Protein AF-A0A7C7N823-F1 (afdb_monomer_lite)

Structure (mmCIF, N/CA/C/O backbone):
data_AF-A0A7C7N823-F1
#
_entry.id   AF-A0A7C7N823-F1
#
loop_
_atom_site.group_PDB
_atom_site.id
_atom_site.type_symbol
_atom_site.label_atom_id
_atom_site.label_alt_id
_atom_site.label_comp_id
_atom_site.label_asym_id
_atom_site.label_entity_id
_atom_site.label_seq_id
_atom_site.pdbx_PDB_ins_code
_atom_site.Cartn_x
_atom_site.Cartn_y
_atom_site.Cartn_z
_atom_site.occupancy
_atom_site.B_iso_or_equiv
_atom_site.auth_seq_id
_atom_site.auth_comp_id
_atom_site.auth_asym_id
_atom_site.auth_atom_id
_atom_site.pdbx_PDB_model_num
ATOM 1 N N . MET A 1 1 ? -12.280 -2.617 12.258 1.00 59.22 1 MET A N 1
ATOM 2 C CA . MET A 1 1 ? -13.711 -2.811 12.592 1.00 59.22 1 MET A CA 1
ATOM 3 C C . MET A 1 1 ? -13.934 -3.306 14.023 1.00 59.22 1 MET A C 1
ATOM 5 O O . MET A 1 1 ? -14.775 -2.728 14.691 1.00 59.22 1 MET A O 1
ATOM 9 N N . GLY A 1 2 ? -13.180 -4.288 14.546 1.00 63.97 2 GLY A N 1
ATOM 10 C CA . GLY A 1 2 ? -13.398 -4.836 15.905 1.00 63.97 2 GLY A CA 1
ATOM 11 C C . GLY A 1 2 ? -13.459 -3.807 17.049 1.00 63.97 2 GLY A C 1
ATOM 12 O O . GLY A 1 2 ? -14.340 -3.872 17.895 1.00 63.97 2 GLY A O 1
ATOM 13 N N . GLN A 1 3 ? -12.602 -2.785 17.040 1.00 69.81 3 GLN A N 1
ATOM 14 C CA . GLN A 1 3 ? -12.640 -1.716 18.052 1.00 69.81 3 GLN A CA 1
ATOM 15 C C . GLN A 1 3 ? -13.845 -0.770 17.927 1.00 69.81 3 GLN A C 1
ATOM 17 O O . GLN A 1 3 ? -14.273 -0.197 18.927 1.00 69.81 3 GLN A O 1
ATOM 22 N N . ILE A 1 4 ? -14.409 -0.626 16.721 1.00 67.50 4 ILE A N 1
ATOM 23 C CA . ILE A 1 4 ? -15.638 0.149 16.487 1.00 67.50 4 ILE A CA 1
ATOM 24 C C . ILE A 1 4 ? -16.821 -0.580 17.128 1.00 67.50 4 ILE A C 1
ATOM 26 O O . ILE A 1 4 ? -17.592 0.045 17.850 1.00 67.50 4 ILE A O 1
ATOM 30 N N . TYR A 1 5 ? -16.894 -1.907 16.963 1.00 65.50 5 TYR A N 1
ATOM 31 C CA . TYR A 1 5 ? -17.899 -2.744 17.633 1.00 65.50 5 TYR A CA 1
ATOM 32 C C . TYR A 1 5 ? -17.819 -2.650 19.159 1.00 65.50 5 TYR A C 1
ATOM 34 O O . TYR A 1 5 ? -18.847 -2.603 19.832 1.00 65.50 5 TYR A O 1
ATOM 42 N N . ASN A 1 6 ? -16.602 -2.544 19.696 1.00 68.56 6 ASN A N 1
ATOM 43 C CA . ASN A 1 6 ? -16.353 -2.378 21.128 1.00 68.56 6 ASN A CA 1
ATOM 44 C C . ASN A 1 6 ? -16.628 -0.947 21.645 1.00 68.56 6 ASN A C 1
ATOM 46 O O . ASN A 1 6 ? -16.342 -0.657 22.805 1.00 68.56 6 ASN A O 1
ATOM 50 N N . GLY A 1 7 ? -17.133 -0.032 20.807 1.00 67.50 7 GLY A N 1
ATOM 51 C CA . GLY A 1 7 ? -17.465 1.347 21.186 1.00 67.50 7 GLY A CA 1
ATOM 52 C C . GLY A 1 7 ? -16.267 2.300 21.307 1.00 67.50 7 GLY A C 1
ATOM 53 O O . GLY A 1 7 ? -16.425 3.432 21.760 1.00 67.50 7 GLY A O 1
ATOM 54 N N . GLN A 1 8 ? -15.064 1.888 20.890 1.00 73.25 8 GLN A N 1
ATOM 55 C CA . GLN A 1 8 ? -13.818 2.645 21.068 1.00 73.25 8 GLN A CA 1
ATOM 56 C C . GLN A 1 8 ? -13.390 3.366 19.778 1.00 73.25 8 GLN A C 1
ATOM 58 O O . GLN A 1 8 ? -12.303 3.142 19.248 1.00 73.25 8 GLN A O 1
ATOM 63 N N . LEU A 1 9 ? -14.234 4.278 19.276 1.00 67.62 9 LEU A N 1
ATOM 64 C CA . LEU A 1 9 ? -13.999 5.002 18.014 1.00 67.62 9 LEU A CA 1
ATOM 65 C C . LEU A 1 9 ? -12.690 5.801 17.979 1.00 67.62 9 LEU A C 1
ATOM 67 O O . LEU A 1 9 ? -11.987 5.763 16.974 1.00 67.62 9 LEU A O 1
ATOM 71 N N . LYS A 1 10 ? -12.334 6.497 19.068 1.00 73.56 10 LYS A N 1
ATOM 72 C CA . LYS A 1 10 ? -11.086 7.282 19.130 1.00 73.56 10 LYS A CA 1
ATOM 73 C C . LYS A 1 10 ? -9.855 6.395 18.938 1.00 73.56 10 LYS A C 1
ATOM 75 O O . LYS A 1 10 ? -8.947 6.757 18.198 1.00 73.56 10 LYS A O 1
ATOM 80 N N . LYS A 1 11 ? -9.852 5.210 19.556 1.00 77.31 11 LYS A N 1
ATOM 81 C CA . LYS A 1 11 ? -8.773 4.232 19.381 1.00 77.31 11 LYS A CA 1
ATOM 82 C C . LYS A 1 11 ? -8.788 3.600 17.997 1.00 77.31 11 LYS A C 1
ATOM 84 O O . LYS A 1 11 ? -7.728 3.466 17.403 1.00 77.31 11 LYS A O 1
ATOM 89 N N . ALA A 1 12 ? -9.969 3.279 17.467 1.00 76.19 12 ALA A N 1
ATOM 90 C CA . ALA A 1 12 ? -10.103 2.756 16.112 1.00 76.19 12 ALA A CA 1
ATOM 91 C C . ALA A 1 12 ? -9.549 3.735 15.068 1.00 76.19 12 ALA A C 1
ATOM 93 O O . ALA A 1 12 ? -8.809 3.321 14.181 1.00 76.19 12 ALA A O 1
ATOM 94 N N . ALA A 1 13 ? -9.854 5.029 15.202 1.00 80.00 13 ALA A N 1
ATOM 95 C CA . ALA A 1 13 ? -9.317 6.074 14.336 1.00 80.00 13 ALA A CA 1
ATOM 96 C C . ALA A 1 13 ? -7.796 6.224 14.494 1.00 80.00 13 ALA A C 1
ATOM 98 O O . ALA A 1 13 ? -7.086 6.300 13.495 1.00 80.00 13 ALA A O 1
ATOM 99 N N . LEU A 1 14 ? -7.288 6.208 15.732 1.00 84.38 14 LEU A N 1
ATOM 100 C CA . LEU A 1 14 ? -5.855 6.321 16.008 1.00 84.38 14 LEU A CA 1
ATOM 101 C C . LEU A 1 14 ? -5.063 5.129 15.454 1.00 84.38 14 LEU A C 1
ATOM 103 O O . LEU A 1 14 ? -4.037 5.323 14.810 1.00 84.38 14 LEU A O 1
ATOM 107 N N . LEU A 1 15 ? -5.552 3.902 15.643 1.00 83.94 15 LEU A N 1
ATOM 108 C CA . LEU A 1 15 ? -4.892 2.692 15.149 1.00 83.94 15 LEU A CA 1
ATOM 109 C C . LEU A 1 15 ? -5.033 2.525 13.637 1.00 83.94 15 LEU A C 1
ATOM 111 O O . LEU A 1 15 ? -4.100 2.051 12.993 1.00 83.94 15 LEU A O 1
ATOM 115 N N . TYR A 1 16 ? -6.146 2.975 13.055 1.00 83.25 16 TYR A N 1
ATOM 116 C CA . TYR A 1 16 ? -6.260 3.082 11.605 1.00 83.25 16 TYR A CA 1
ATOM 117 C C . TYR A 1 16 ? -5.247 4.088 11.047 1.00 83.25 16 TYR A C 1
ATOM 119 O O . TYR A 1 16 ? -4.484 3.740 10.150 1.00 83.25 16 TYR A O 1
ATOM 127 N N . GLY A 1 17 ? -5.154 5.289 11.628 1.00 84.38 17 GLY A N 1
ATOM 128 C CA . GLY A 1 17 ? -4.145 6.282 11.252 1.00 84.38 17 GLY A CA 1
ATOM 129 C C . GLY A 1 17 ? -2.717 5.743 11.371 1.00 84.38 17 GLY A C 1
ATOM 130 O O . GLY A 1 17 ? -1.922 5.894 10.448 1.00 84.38 17 GLY A O 1
ATOM 131 N N . LEU A 1 18 ? -2.416 5.022 12.454 1.00 87.38 18 LEU A N 1
ATOM 132 C CA . LEU A 1 18 ? -1.121 4.369 12.646 1.00 87.38 18 LEU A CA 1
ATOM 133 C C . LEU A 1 18 ? -0.840 3.312 11.566 1.00 87.38 18 LEU A C 1
ATOM 135 O O . LEU A 1 18 ? 0.273 3.242 11.052 1.00 87.38 18 LEU A O 1
ATOM 139 N N . SER A 1 19 ? -1.849 2.528 11.173 1.00 85.62 19 SER A N 1
ATOM 140 C CA . SER A 1 19 ? -1.720 1.526 10.105 1.00 85.62 19 SER A CA 1
ATOM 141 C C . SER A 1 19 ? -1.494 2.130 8.713 1.00 85.62 19 SER A C 1
ATOM 143 O O . SER A 1 19 ? -0.975 1.444 7.833 1.00 85.62 19 SER A O 1
ATOM 145 N N . LEU A 1 20 ? -1.829 3.412 8.513 1.00 85.00 20 LEU A N 1
ATOM 146 C CA . LEU A 1 20 ? -1.565 4.131 7.264 1.00 85.00 20 LEU A CA 1
ATOM 147 C C . LEU A 1 20 ? -0.118 4.625 7.156 1.00 85.00 20 LEU A C 1
ATOM 149 O O . LEU A 1 20 ? 0.353 4.823 6.038 1.00 85.00 20 LEU A O 1
ATOM 153 N N . LEU A 1 21 ? 0.610 4.795 8.268 1.00 87.94 21 LEU A N 1
ATOM 154 C CA . LEU A 1 21 ? 1.980 5.327 8.233 1.00 87.94 21 LEU A CA 1
ATOM 155 C C . LEU A 1 21 ? 2.937 4.492 7.366 1.00 87.94 21 LEU A C 1
ATOM 157 O O . LEU A 1 21 ? 3.613 5.090 6.529 1.00 87.94 21 LEU A O 1
ATOM 161 N N . PRO A 1 22 ? 2.980 3.146 7.463 1.00 86.12 22 PRO A N 1
ATOM 162 C CA . PRO A 1 22 ? 3.828 2.344 6.581 1.00 86.12 22 PRO A CA 1
ATOM 163 C C . PRO A 1 22 ? 3.421 2.456 5.106 1.00 86.12 22 PRO A C 1
ATOM 165 O O . PRO A 1 22 ? 4.275 2.443 4.226 1.00 86.12 22 PRO A O 1
ATOM 168 N N . VAL A 1 23 ? 2.124 2.613 4.818 1.00 83.44 23 VAL A N 1
ATOM 169 C CA . VAL A 1 23 ? 1.620 2.771 3.444 1.00 83.44 23 VAL A CA 1
ATOM 170 C C . VAL A 1 23 ? 2.064 4.111 2.857 1.00 83.44 23 VAL A C 1
ATOM 172 O O . VAL A 1 23 ? 2.560 4.156 1.733 1.00 83.44 23 VAL A O 1
ATOM 175 N N . ILE A 1 24 ? 1.934 5.196 3.625 1.00 86.06 24 ILE A N 1
ATOM 176 C CA . ILE A 1 24 ? 2.385 6.535 3.224 1.00 86.06 24 ILE A CA 1
ATOM 177 C C . ILE A 1 24 ? 3.906 6.550 3.051 1.00 86.06 24 ILE A C 1
ATOM 179 O O . ILE A 1 24 ? 4.395 7.050 2.043 1.00 86.06 24 ILE A O 1
ATOM 183 N N . ALA A 1 25 ? 4.654 5.957 3.984 1.00 86.25 25 ALA A N 1
ATOM 184 C CA . ALA A 1 25 ? 6.105 5.842 3.881 1.00 86.25 25 ALA A CA 1
ATOM 185 C C . ALA A 1 25 ? 6.523 5.062 2.624 1.00 86.25 25 ALA A C 1
ATOM 187 O O . ALA A 1 25 ? 7.397 5.514 1.890 1.00 86.25 25 ALA A O 1
ATOM 188 N N . GLY A 1 26 ? 5.859 3.940 2.326 1.00 83.69 26 GLY A N 1
ATOM 189 C CA . GLY A 1 26 ? 6.106 3.163 1.111 1.00 83.69 26 GLY A CA 1
ATOM 190 C C . GLY A 1 26 ? 5.810 3.940 -0.174 1.00 83.69 26 GLY A C 1
ATOM 191 O O . GLY A 1 26 ? 6.609 3.903 -1.107 1.00 83.69 26 GLY A O 1
ATOM 192 N N . LEU A 1 27 ? 4.706 4.695 -0.209 1.00 81.38 27 LEU A N 1
ATOM 193 C CA . LEU A 1 27 ? 4.377 5.588 -1.325 1.00 81.38 27 LEU A CA 1
ATOM 194 C C . LEU A 1 27 ? 5.434 6.682 -1.508 1.00 81.38 27 LEU A C 1
ATOM 196 O O . LEU A 1 27 ? 5.881 6.903 -2.628 1.00 81.38 27 LEU A O 1
ATOM 200 N N . LEU A 1 28 ? 5.857 7.341 -0.428 1.00 83.50 28 LEU A N 1
ATOM 201 C CA . LEU A 1 28 ? 6.877 8.389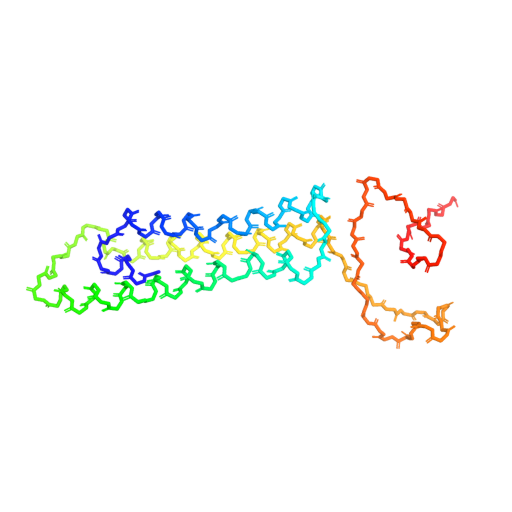 -0.483 1.00 83.50 28 LEU A CA 1
ATOM 202 C C . LEU A 1 28 ? 8.222 7.841 -0.954 1.00 83.50 28 LEU A C 1
ATOM 204 O O . LEU A 1 28 ? 8.837 8.440 -1.827 1.00 83.50 28 LEU A O 1
ATOM 208 N N . ILE A 1 29 ? 8.656 6.688 -0.439 1.00 83.12 29 ILE A N 1
ATOM 209 C CA . ILE A 1 29 ? 9.886 6.026 -0.893 1.00 83.12 29 ILE A CA 1
ATOM 210 C C . ILE A 1 29 ? 9.788 5.681 -2.383 1.00 83.12 29 ILE A C 1
ATOM 212 O O . ILE A 1 29 ? 10.727 5.949 -3.125 1.00 83.12 29 ILE A O 1
ATOM 216 N N . GLY A 1 30 ? 8.653 5.128 -2.827 1.00 76.88 30 GLY A N 1
ATOM 217 C CA . GLY A 1 30 ? 8.447 4.739 -4.222 1.00 76.88 30 GLY A CA 1
ATOM 218 C C . GLY A 1 30 ? 8.365 5.918 -5.195 1.00 76.88 30 GLY A C 1
ATOM 219 O O . GLY A 1 30 ? 8.873 5.814 -6.304 1.00 76.88 30 GLY A O 1
ATOM 220 N N . ILE A 1 31 ? 7.746 7.032 -4.792 1.00 76.19 31 ILE A N 1
ATOM 221 C CA . ILE A 1 31 ? 7.573 8.223 -5.642 1.00 76.19 31 ILE A CA 1
ATOM 222 C C . ILE A 1 31 ? 8.830 9.095 -5.644 1.00 76.19 31 ILE A C 1
ATOM 224 O O . ILE A 1 31 ? 9.253 9.556 -6.696 1.00 76.19 31 ILE A O 1
ATOM 228 N N . LEU A 1 32 ? 9.415 9.348 -4.472 1.00 77.44 32 LEU A N 1
ATOM 229 C CA . LEU A 1 32 ? 10.551 10.262 -4.321 1.00 77.44 32 LEU A CA 1
ATOM 230 C C . LEU A 1 32 ? 11.906 9.564 -4.493 1.00 77.44 32 LEU A C 1
ATOM 232 O O . LEU A 1 32 ? 12.935 10.230 -4.470 1.00 77.44 32 LEU A O 1
ATOM 236 N N . GLY A 1 33 ? 11.930 8.233 -4.603 1.00 74.50 33 GLY A N 1
ATOM 237 C CA . GLY A 1 33 ? 13.172 7.467 -4.729 1.00 74.50 33 GLY A CA 1
ATOM 238 C C 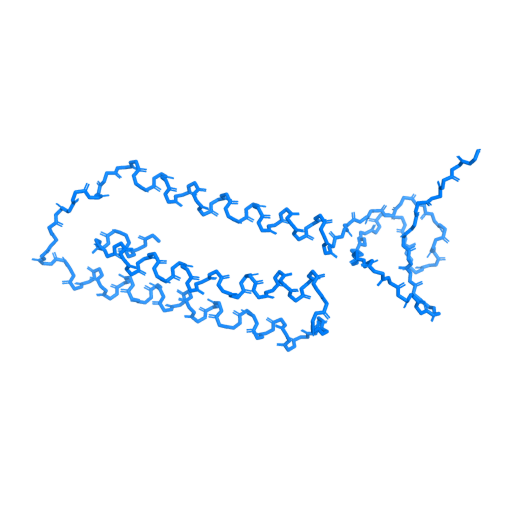. GLY A 1 33 ? 14.106 7.603 -3.521 1.00 74.50 33 GLY A C 1
ATOM 239 O O . GLY A 1 33 ? 15.311 7.423 -3.662 1.00 74.50 33 GLY A O 1
ATOM 240 N N . LEU A 1 34 ? 13.572 7.934 -2.336 1.00 72.88 34 LEU A N 1
ATOM 241 C CA . LEU A 1 34 ? 14.366 8.263 -1.139 1.00 72.88 34 LEU A CA 1
ATOM 242 C C . LEU A 1 34 ? 15.266 7.114 -0.666 1.00 72.88 34 LEU A C 1
ATOM 244 O O . LEU A 1 34 ? 16.292 7.355 -0.036 1.00 72.88 34 LEU A O 1
ATOM 248 N N . LEU A 1 35 ? 14.862 5.867 -0.923 1.00 75.12 35 LEU A N 1
ATOM 249 C CA . LEU A 1 35 ? 15.599 4.669 -0.537 1.00 75.12 35 LEU A CA 1
ATOM 250 C C . LEU A 1 35 ? 15.568 3.636 -1.670 1.00 75.12 35 LEU A C 1
ATOM 252 O O . LEU A 1 35 ? 14.543 3.504 -2.345 1.00 75.12 35 LEU A O 1
ATOM 256 N N . PRO A 1 36 ? 16.649 2.858 -1.858 1.00 75.50 36 PRO A N 1
ATOM 257 C CA . PRO A 1 36 ? 16.656 1.770 -2.823 1.00 75.50 36 PRO A CA 1
ATOM 258 C C . PRO A 1 36 ? 15.638 0.699 -2.420 1.00 75.50 36 PRO A C 1
ATOM 260 O O . PRO A 1 36 ? 15.652 0.213 -1.287 1.00 75.50 36 PRO A O 1
ATOM 263 N N . VAL A 1 37 ? 14.785 0.295 -3.365 1.00 74.75 37 VAL A N 1
ATOM 264 C CA . VAL A 1 37 ? 13.818 -0.790 -3.160 1.00 74.75 37 VAL A CA 1
ATOM 265 C C . VAL A 1 37 ? 14.578 -2.114 -3.108 1.00 74.75 37 VAL A C 1
ATOM 267 O O . VAL A 1 37 ? 14.966 -2.684 -4.123 1.00 74.75 37 VAL A O 1
ATOM 270 N N . ASN A 1 38 ? 14.826 -2.587 -1.895 1.00 79.50 38 ASN A N 1
ATOM 271 C CA . ASN A 1 38 ? 15.544 -3.816 -1.591 1.00 79.50 38 ASN A CA 1
ATOM 272 C C . ASN A 1 38 ? 14.761 -4.635 -0.553 1.00 79.50 38 ASN A C 1
ATOM 274 O O . ASN A 1 38 ? 13.782 -4.173 0.031 1.00 79.50 38 ASN A O 1
ATOM 278 N N . MET A 1 39 ? 15.187 -5.872 -0.304 1.00 79.06 39 MET A N 1
ATOM 279 C CA . MET A 1 39 ? 14.465 -6.765 0.610 1.00 79.06 39 MET A CA 1
ATOM 280 C C . MET A 1 39 ? 14.316 -6.173 2.025 1.00 79.06 39 MET A C 1
ATOM 282 O O . MET A 1 39 ? 13.282 -6.356 2.662 1.00 79.06 39 MET A O 1
ATOM 286 N N . TRP A 1 40 ? 15.308 -5.406 2.488 1.00 84.06 40 TRP A N 1
ATOM 287 C CA . TRP A 1 40 ? 15.301 -4.761 3.803 1.00 84.06 40 TRP A CA 1
ATOM 288 C C . TRP A 1 40 ? 14.297 -3.614 3.912 1.00 84.06 40 TRP A C 1
ATOM 290 O O . TRP A 1 40 ? 13.578 -3.538 4.904 1.00 84.06 40 TRP A O 1
ATOM 300 N N . THR A 1 41 ? 14.201 -2.746 2.903 1.00 83.81 41 THR A N 1
ATOM 301 C CA . THR A 1 41 ? 13.208 -1.657 2.878 1.00 83.81 41 THR A CA 1
ATOM 302 C C . THR A 1 41 ? 11.792 -2.210 2.802 1.00 83.81 41 THR A C 1
ATOM 304 O O . THR A 1 41 ? 10.914 -1.739 3.521 1.00 83.81 41 THR A O 1
ATOM 307 N N . ILE A 1 42 ? 11.575 -3.274 2.023 1.00 83.44 42 ILE A N 1
ATOM 308 C CA . ILE A 1 42 ? 10.288 -3.979 1.991 1.00 83.44 42 ILE A CA 1
ATOM 309 C C . ILE A 1 42 ? 9.973 -4.577 3.370 1.00 83.44 42 ILE A C 1
ATOM 311 O O . ILE A 1 42 ? 8.879 -4.368 3.893 1.00 83.44 42 ILE A O 1
ATOM 315 N N . ALA A 1 43 ? 10.927 -5.271 3.998 1.00 86.62 43 ALA A N 1
ATOM 316 C CA . ALA A 1 43 ? 10.740 -5.851 5.327 1.00 86.62 43 ALA A CA 1
ATOM 317 C C . ALA A 1 43 ? 10.433 -4.783 6.392 1.00 86.62 43 ALA A C 1
ATOM 319 O O . ALA A 1 43 ? 9.529 -4.972 7.206 1.00 86.62 43 ALA A O 1
ATOM 320 N N . ALA A 1 44 ? 11.119 -3.638 6.346 1.00 87.38 44 ALA A N 1
ATOM 321 C CA . ALA A 1 44 ? 10.906 -2.514 7.254 1.00 87.38 44 ALA A CA 1
ATOM 322 C C . ALA A 1 44 ? 9.513 -1.875 7.119 1.00 87.38 44 ALA A C 1
ATOM 324 O O . ALA A 1 44 ? 9.027 -1.290 8.081 1.00 87.38 44 ALA A O 1
ATOM 325 N N . LEU A 1 45 ? 8.850 -2.003 5.966 1.00 86.44 45 LEU A N 1
ATOM 326 C CA . LEU A 1 45 ? 7.468 -1.550 5.775 1.00 86.44 45 LEU A CA 1
ATOM 327 C C . LEU A 1 45 ? 6.455 -2.628 6.185 1.00 86.44 45 LEU A C 1
ATOM 329 O O . LEU A 1 45 ? 5.471 -2.334 6.860 1.00 86.44 45 LEU A O 1
ATOM 333 N N . VAL A 1 46 ? 6.704 -3.884 5.808 1.00 86.19 46 VAL A N 1
ATOM 334 C CA . VAL A 1 46 ? 5.753 -4.990 5.995 1.00 86.19 46 VAL A CA 1
ATOM 335 C C . VAL A 1 46 ? 5.694 -5.467 7.446 1.00 86.19 46 VAL A C 1
ATOM 337 O O . VAL A 1 46 ? 4.600 -5.690 7.967 1.00 86.19 46 VAL A O 1
ATOM 340 N N . ILE A 1 47 ? 6.838 -5.616 8.121 1.00 88.75 47 ILE A N 1
ATOM 341 C CA . ILE A 1 47 ? 6.890 -6.158 9.488 1.00 88.75 47 ILE A CA 1
ATOM 342 C C . ILE A 1 47 ? 6.101 -5.272 10.467 1.00 88.75 47 ILE A C 1
ATOM 344 O O . ILE A 1 47 ? 5.231 -5.807 11.158 1.00 88.75 47 ILE A O 1
ATOM 348 N N . PRO A 1 48 ? 6.293 -3.937 10.514 1.00 87.00 48 PRO A N 1
ATOM 349 C CA . PRO A 1 48 ? 5.493 -3.080 11.386 1.00 87.00 48 PRO A CA 1
ATOM 350 C C . PRO A 1 48 ? 4.003 -3.124 11.055 1.00 87.00 48 PRO A C 1
ATOM 352 O O . PRO A 1 48 ? 3.187 -3.168 11.972 1.00 87.00 48 PRO A O 1
ATOM 355 N N . SER A 1 49 ? 3.627 -3.175 9.770 1.00 85.44 49 SER A N 1
ATOM 356 C CA . SER A 1 49 ? 2.223 -3.339 9.378 1.00 85.44 49 SER A CA 1
ATOM 357 C C . SER A 1 49 ? 1.624 -4.620 9.955 1.00 85.44 49 SER A C 1
ATOM 359 O O . SER A 1 49 ? 0.556 -4.568 10.562 1.00 85.44 49 SER A O 1
ATOM 361 N N . LEU A 1 50 ? 2.314 -5.757 9.825 1.00 87.12 50 LEU A N 1
ATOM 362 C CA . LEU A 1 50 ? 1.853 -7.035 10.373 1.00 87.12 50 LEU A CA 1
ATOM 363 C C . LEU A 1 50 ? 1.716 -6.990 11.898 1.00 87.12 50 LEU A C 1
ATOM 365 O O . LEU A 1 50 ? 0.712 -7.464 12.430 1.00 87.12 50 LEU A O 1
ATOM 369 N N . LEU A 1 51 ? 2.676 -6.380 12.596 1.00 88.94 51 LEU A N 1
ATOM 370 C CA . LEU A 1 51 ? 2.624 -6.216 14.050 1.00 88.94 51 LEU A CA 1
ATOM 371 C C . LEU A 1 51 ? 1.443 -5.340 14.486 1.00 88.94 51 LEU A C 1
ATOM 373 O O . LEU A 1 51 ? 0.728 -5.703 15.420 1.00 88.94 51 LEU A O 1
ATOM 377 N N . ILE A 1 52 ? 1.191 -4.228 13.787 1.00 86.69 52 ILE A N 1
ATOM 378 C CA . ILE A 1 52 ? 0.045 -3.346 14.052 1.00 86.69 52 ILE A CA 1
ATOM 379 C C . ILE A 1 52 ? -1.269 -4.105 13.843 1.00 86.69 52 ILE A C 1
ATOM 381 O O . ILE A 1 52 ? -2.144 -4.058 14.706 1.00 86.69 52 ILE A O 1
ATOM 385 N N . TYR A 1 53 ? -1.414 -4.846 12.740 1.00 82.12 53 TYR A N 1
ATOM 386 C CA . TYR A 1 53 ? -2.619 -5.644 12.498 1.00 82.12 53 TYR A CA 1
ATOM 387 C C . TYR A 1 53 ? -2.805 -6.744 13.547 1.00 82.12 53 TYR A C 1
ATOM 389 O O . TYR A 1 53 ? -3.914 -6.912 14.058 1.00 82.12 53 TYR A O 1
ATOM 397 N N . GLY A 1 54 ? -1.730 -7.444 13.922 1.00 84.12 54 GLY A N 1
ATOM 398 C CA . GLY A 1 54 ? -1.752 -8.435 14.997 1.00 84.12 54 GLY A CA 1
ATOM 399 C C . GLY A 1 54 ? -2.205 -7.830 16.327 1.00 84.12 54 GLY A C 1
ATOM 400 O O . GLY A 1 54 ? -3.084 -8.381 16.991 1.00 84.12 54 GLY A O 1
ATOM 401 N N . TYR A 1 55 ? -1.685 -6.649 16.670 1.00 85.31 55 TYR A N 1
ATOM 402 C CA . TYR A 1 55 ? -2.089 -5.910 17.864 1.00 85.31 55 TYR A CA 1
ATOM 403 C C . TYR A 1 55 ? -3.564 -5.492 17.821 1.00 85.31 55 TYR A C 1
ATOM 405 O O . TYR A 1 55 ? -4.281 -5.696 18.799 1.00 85.31 55 TYR A O 1
ATOM 413 N N . ILE A 1 56 ? -4.053 -4.973 16.687 1.00 82.75 56 ILE A N 1
ATOM 414 C CA . ILE A 1 56 ? -5.465 -4.593 16.511 1.00 82.75 56 ILE A CA 1
ATOM 415 C C . ILE A 1 56 ? -6.386 -5.802 16.727 1.00 82.75 56 ILE A C 1
ATOM 417 O O . ILE A 1 56 ? -7.416 -5.677 17.391 1.00 82.75 56 ILE A O 1
ATOM 421 N N . ILE A 1 57 ? -6.030 -6.972 16.188 1.00 80.69 57 ILE A N 1
ATOM 422 C CA . ILE A 1 57 ? -6.817 -8.204 16.349 1.00 80.69 57 ILE A CA 1
ATOM 423 C C . ILE A 1 57 ? -6.824 -8.647 17.817 1.00 80.69 57 ILE A C 1
ATOM 425 O O . ILE A 1 57 ? -7.888 -8.931 18.375 1.00 80.69 57 ILE A O 1
ATOM 429 N N . PHE A 1 58 ? -5.655 -8.668 18.460 1.00 82.56 58 PHE A N 1
ATOM 430 C CA . PHE A 1 58 ? -5.520 -9.075 19.857 1.00 82.56 58 PHE A CA 1
ATOM 431 C C . PHE A 1 58 ? -6.261 -8.127 20.816 1.00 82.56 58 PHE A C 1
ATOM 433 O O . PHE A 1 58 ? -6.998 -8.579 21.699 1.00 82.56 58 PHE A O 1
ATOM 440 N N . GLU A 1 59 ? -6.131 -6.811 20.628 1.00 82.25 59 GLU A N 1
ATOM 441 C CA . GLU A 1 59 ? -6.805 -5.807 21.458 1.00 82.25 59 GLU A CA 1
ATOM 442 C C . GLU A 1 59 ? -8.323 -5.832 21.242 1.00 82.25 59 GLU A C 1
ATOM 444 O O . GLU A 1 59 ? -9.087 -5.773 22.208 1.00 82.25 59 GLU A O 1
ATOM 449 N N . ALA A 1 60 ? -8.785 -6.013 19.999 1.00 77.25 60 ALA A N 1
ATOM 450 C CA . ALA A 1 60 ? -10.207 -6.163 19.711 1.00 77.25 60 ALA A CA 1
ATOM 451 C C . ALA A 1 60 ? -10.801 -7.396 20.411 1.00 77.25 60 ALA A C 1
ATOM 453 O O . ALA A 1 60 ? -11.870 -7.292 21.015 1.00 77.25 60 ALA A O 1
ATOM 454 N N . GLY A 1 61 ? -10.103 -8.537 20.377 1.00 76.56 61 GLY A N 1
ATOM 455 C CA . GLY A 1 61 ? -10.552 -9.786 20.998 1.00 76.56 61 GLY A CA 1
ATOM 456 C C . GLY A 1 61 ? -10.552 -9.746 22.529 1.00 76.56 61 GLY A C 1
ATOM 457 O O . GLY A 1 61 ? -11.510 -10.185 23.165 1.00 76.56 61 GLY A O 1
ATOM 458 N N . THR A 1 62 ? -9.509 -9.182 23.139 1.00 77.69 62 THR A N 1
ATOM 459 C CA . THR A 1 62 ? -9.422 -9.024 24.603 1.00 77.69 62 THR A CA 1
ATOM 460 C C . THR A 1 62 ? -10.451 -8.024 25.130 1.00 77.69 62 THR A C 1
ATOM 462 O O . THR A 1 62 ? -11.116 -8.292 26.132 1.00 77.69 62 THR A O 1
ATOM 465 N N . THR A 1 63 ? -10.647 -6.909 24.426 1.00 74.88 63 THR A N 1
ATOM 466 C CA . THR A 1 63 ? -11.637 -5.883 24.776 1.00 74.88 63 THR A CA 1
ATOM 467 C C . THR A 1 63 ? -13.065 -6.410 24.626 1.00 74.88 63 THR A C 1
ATOM 469 O O . THR A 1 63 ? -13.872 -6.222 25.532 1.00 74.88 63 THR A O 1
ATOM 472 N N . ALA A 1 64 ? -13.364 -7.155 23.556 1.00 70.62 64 ALA A N 1
ATOM 473 C CA . ALA A 1 64 ? -14.673 -7.782 23.366 1.00 70.62 64 ALA A CA 1
ATOM 474 C C . ALA A 1 64 ? -15.011 -8.779 24.489 1.00 70.62 64 ALA A C 1
ATOM 476 O O . ALA A 1 64 ? -16.145 -8.828 24.956 1.00 70.62 64 ALA A O 1
ATOM 477 N N . ARG A 1 65 ? -14.018 -9.543 24.973 1.00 69.19 65 ARG A N 1
ATOM 478 C CA . ARG A 1 65 ? -14.199 -10.461 26.111 1.00 69.19 65 ARG A CA 1
ATOM 479 C C . ARG A 1 65 ? -14.462 -9.729 27.429 1.00 69.19 65 ARG A C 1
ATOM 481 O O . ARG A 1 65 ? -15.242 -10.228 28.227 1.00 69.19 65 ARG A O 1
ATOM 488 N N . ARG A 1 66 ? -13.846 -8.562 27.651 1.00 69.56 66 ARG A N 1
ATOM 489 C CA . ARG A 1 66 ? -14.045 -7.749 28.868 1.00 69.56 66 ARG A CA 1
ATOM 490 C C . ARG A 1 66 ? -15.364 -6.973 28.876 1.00 69.56 66 ARG A C 1
ATOM 492 O O . ARG A 1 66 ? -15.926 -6.761 29.939 1.00 69.56 66 ARG A O 1
ATOM 499 N N . LEU A 1 67 ? -15.858 -6.548 27.712 1.00 67.31 67 LEU A N 1
ATOM 500 C CA . LEU A 1 67 ? -17.103 -5.775 27.591 1.00 67.31 67 LEU A CA 1
ATOM 501 C C . LEU A 1 67 ? -18.383 -6.624 27.619 1.00 67.31 67 LEU A C 1
ATOM 503 O O . LEU A 1 67 ? -19.473 -6.053 27.588 1.00 67.31 67 LEU A O 1
ATOM 507 N N . LYS A 1 68 ? -18.267 -7.956 27.706 1.00 56.94 68 LYS A N 1
ATOM 508 C CA . LYS A 1 68 ? -19.403 -8.891 27.702 1.00 56.94 68 LYS A CA 1
ATOM 509 C C . LYS A 1 68 ? -20.439 -8.593 28.802 1.00 56.94 68 LYS A C 1
ATOM 511 O O . LYS A 1 68 ? -21.620 -8.814 28.566 1.00 56.94 68 LYS A O 1
ATOM 516 N N . ASP A 1 69 ? -20.006 -8.016 29.927 1.00 54.84 69 ASP A N 1
ATOM 517 C CA . ASP A 1 69 ? -20.850 -7.750 31.104 1.00 54.84 69 ASP A CA 1
ATOM 518 C C . ASP A 1 69 ? -21.320 -6.285 31.245 1.00 54.84 69 ASP A C 1
ATOM 520 O O . ASP A 1 69 ? -22.077 -5.958 32.154 1.00 54.84 69 ASP A O 1
ATOM 524 N N . SER A 1 70 ? -20.884 -5.352 30.388 1.00 57.91 70 SER A N 1
ATOM 525 C CA . SER A 1 70 ? -21.224 -3.915 30.517 1.00 57.91 70 SER A CA 1
ATOM 526 C C . SER A 1 70 ? -21.317 -3.199 29.168 1.00 57.91 70 SER A C 1
ATOM 528 O O . SER A 1 70 ? -20.850 -2.072 28.994 1.00 57.91 70 SER A O 1
ATOM 530 N N . TYR A 1 71 ? -21.913 -3.865 28.179 1.00 58.53 71 TYR A N 1
ATOM 531 C CA . TYR A 1 71 ? -22.114 -3.286 26.855 1.00 58.53 71 TYR A CA 1
ATOM 532 C C . TYR A 1 71 ? -23.243 -2.247 26.878 1.00 58.53 71 TYR A C 1
ATOM 534 O O . TYR A 1 71 ? -24.422 -2.590 26.827 1.00 58.53 71 TYR A O 1
ATOM 542 N N . GLN A 1 72 ? -22.890 -0.961 26.938 1.00 56.00 72 GLN A N 1
ATOM 543 C CA . GLN A 1 72 ? -23.844 0.124 26.708 1.00 56.00 72 GLN A CA 1
ATOM 544 C C . GLN A 1 72 ? -23.855 0.505 25.224 1.00 56.00 72 GLN A C 1
ATOM 546 O O . GLN A 1 72 ? -22.825 0.848 24.638 1.00 56.00 72 GLN A O 1
ATOM 551 N N . THR A 1 73 ? -25.035 0.452 24.604 1.00 52.47 73 THR A N 1
ATOM 552 C CA . THR A 1 73 ? -25.252 0.856 23.211 1.00 52.47 73 THR A CA 1
ATOM 553 C C . THR A 1 73 ? -25.026 2.357 23.064 1.00 52.47 73 THR A C 1
ATOM 555 O O . THR A 1 73 ? -25.879 3.169 23.414 1.00 52.47 73 THR A O 1
ATOM 558 N N . ASN A 1 74 ? -23.858 2.733 22.553 1.00 56.25 74 ASN A N 1
ATOM 559 C CA . ASN A 1 74 ? -23.502 4.127 22.325 1.00 56.25 74 ASN A CA 1
ATOM 560 C C . ASN A 1 74 ? -24.125 4.648 21.010 1.00 56.25 74 ASN A C 1
ATOM 562 O O . ASN A 1 74 ? -24.382 3.872 20.086 1.00 56.25 74 ASN A O 1
ATOM 566 N N . PHE A 1 75 ? -24.327 5.965 20.886 1.00 59.69 75 PHE A N 1
ATOM 567 C CA . PHE A 1 75 ? -25.061 6.615 19.775 1.00 59.69 75 PHE A CA 1
ATOM 568 C C . PHE A 1 75 ? -24.472 6.354 18.369 1.00 59.69 75 PHE A C 1
ATOM 570 O O . PHE A 1 75 ? -25.126 6.578 17.348 1.00 59.69 75 PHE A O 1
ATOM 577 N N . TYR A 1 76 ? -23.235 5.858 18.322 1.00 58.88 76 TYR A N 1
ATOM 578 C CA . TYR A 1 76 ? -22.461 5.554 17.120 1.00 58.88 76 TYR A CA 1
ATOM 579 C C . TYR A 1 76 ? -22.727 4.168 16.520 1.00 58.88 76 TYR A C 1
ATOM 581 O O . TYR A 1 76 ? -22.259 3.888 15.419 1.00 58.88 76 TYR A O 1
ATOM 589 N N . ASN A 1 77 ? -23.489 3.299 17.191 1.00 64.44 77 ASN A N 1
ATOM 590 C CA . ASN A 1 77 ? -23.781 1.947 16.705 1.00 64.44 77 ASN A CA 1
ATOM 591 C C . ASN A 1 77 ? -24.900 1.925 15.640 1.00 64.44 77 ASN A C 1
ATOM 593 O O . ASN A 1 77 ? -25.792 1.082 15.669 1.00 64.44 77 ASN A O 1
ATOM 597 N N . LYS A 1 78 ? -24.899 2.896 14.722 1.00 75.25 78 LYS A N 1
ATOM 598 C CA . LYS A 1 78 ? -25.848 2.966 13.603 1.00 75.25 78 LYS A CA 1
ATOM 599 C C . LYS A 1 78 ? -25.179 2.412 12.352 1.00 75.25 78 LYS A C 1
ATOM 601 O O . LYS A 1 78 ? -24.015 2.704 12.091 1.00 75.25 78 LYS A O 1
ATOM 606 N N . TRP A 1 79 ? -25.926 1.661 11.547 1.00 71.19 79 TRP A N 1
ATOM 607 C CA . TRP A 1 79 ? -25.418 1.010 10.332 1.00 71.19 79 TRP A CA 1
ATOM 608 C C . TRP A 1 79 ? -24.704 1.976 9.368 1.00 71.19 79 TRP A C 1
ATOM 610 O O . TRP A 1 79 ? -23.698 1.604 8.766 1.00 71.19 79 TRP A O 1
ATOM 620 N N . TYR A 1 80 ? -25.154 3.236 9.293 1.00 75.44 80 TYR A N 1
ATOM 621 C CA . TYR A 1 80 ? -24.524 4.279 8.478 1.00 75.44 80 TYR A CA 1
ATOM 622 C C . TYR A 1 80 ? -23.049 4.526 8.837 1.00 75.44 80 TYR A C 1
ATOM 624 O O . TYR A 1 80 ? -22.240 4.746 7.939 1.00 75.44 80 TYR A O 1
ATOM 632 N N . PHE A 1 81 ? -22.668 4.451 10.121 1.00 73.69 81 PHE A N 1
ATOM 633 C CA . PHE A 1 81 ? -21.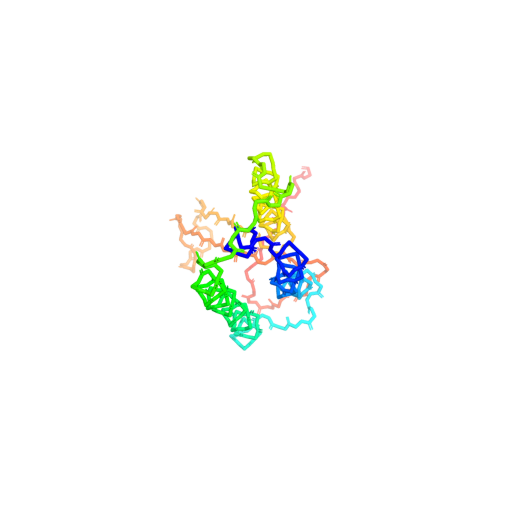269 4.626 10.537 1.00 73.69 81 PHE A CA 1
ATOM 634 C C . PHE A 1 81 ? -20.387 3.478 10.042 1.00 73.69 81 PHE A C 1
ATOM 636 O O . PHE A 1 81 ? -19.278 3.712 9.568 1.00 73.69 81 PHE A O 1
ATOM 643 N N . TYR A 1 82 ? -20.894 2.245 10.087 1.00 71.31 82 TYR A N 1
ATOM 644 C CA . TYR A 1 82 ? -20.180 1.085 9.556 1.00 71.31 82 TYR A CA 1
ATOM 645 C C . TYR A 1 82 ? -20.000 1.179 8.044 1.00 71.31 82 TYR A C 1
ATOM 647 O O . TYR A 1 82 ? -18.903 0.930 7.545 1.00 71.31 82 TYR A O 1
ATOM 655 N N . LEU A 1 83 ? -21.045 1.597 7.323 1.00 79.94 83 LEU A N 1
ATOM 656 C CA . LEU A 1 83 ? -20.953 1.835 5.885 1.00 79.94 83 LEU A CA 1
ATOM 657 C C . LEU A 1 83 ? -19.914 2.899 5.551 1.00 79.94 83 LEU A C 1
ATOM 659 O O . LEU A 1 83 ? -19.080 2.680 4.679 1.00 79.94 83 LEU A O 1
ATOM 663 N N . LEU A 1 84 ? -19.922 4.017 6.275 1.00 81.81 84 LEU A N 1
ATOM 664 C CA . LEU A 1 84 ? -18.954 5.090 6.082 1.00 81.81 84 LEU A CA 1
ATOM 665 C C . LEU A 1 84 ? -17.520 4.586 6.307 1.00 81.81 84 LEU A C 1
ATOM 667 O O . LEU A 1 84 ? -16.640 4.859 5.494 1.00 81.81 84 LEU A O 1
ATOM 671 N N . CYS A 1 85 ? -17.279 3.774 7.340 1.00 76.69 85 CYS A N 1
ATOM 672 C CA . CYS A 1 85 ? -15.970 3.160 7.561 1.00 76.69 85 CYS A CA 1
ATOM 673 C C . CYS A 1 85 ? -15.563 2.195 6.435 1.00 76.69 85 CYS A C 1
ATOM 675 O O . CYS A 1 85 ? -14.400 2.196 6.036 1.00 76.69 85 CYS A O 1
ATOM 677 N N . ILE A 1 86 ? -16.491 1.387 5.910 1.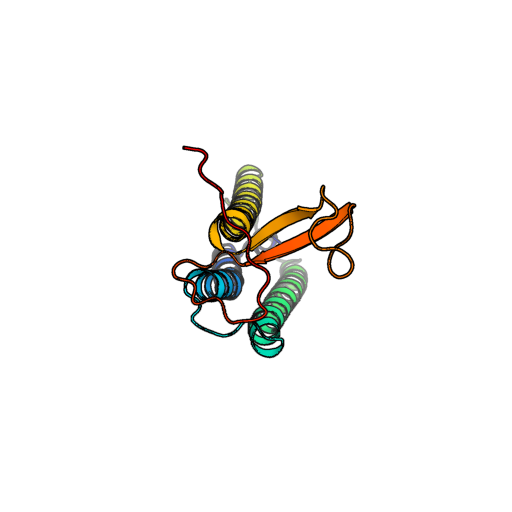00 79.00 86 ILE A N 1
ATOM 678 C CA . ILE A 1 86 ? -16.216 0.494 4.773 1.00 79.00 86 ILE A CA 1
ATOM 679 C C . ILE A 1 86 ? -15.824 1.317 3.546 1.00 79.00 86 ILE A C 1
ATOM 681 O O . ILE A 1 86 ? -14.804 1.031 2.922 1.00 79.00 86 ILE A O 1
ATOM 685 N N . VAL A 1 87 ? -16.589 2.367 3.239 1.00 84.75 87 VAL A N 1
ATOM 686 C CA . VAL A 1 87 ? -16.309 3.262 2.112 1.00 84.75 87 VAL A CA 1
ATOM 687 C C . VAL A 1 87 ? -14.926 3.894 2.259 1.00 84.75 87 VAL A C 1
ATOM 689 O O . VAL A 1 87 ? -14.145 3.836 1.316 1.00 84.75 87 VAL A O 1
ATOM 692 N N . ILE A 1 88 ? -14.569 4.415 3.437 1.00 82.94 88 ILE A N 1
ATOM 693 C CA . ILE A 1 88 ? -13.241 5.006 3.672 1.00 82.94 88 ILE A CA 1
ATOM 694 C C . ILE A 1 88 ? -12.121 3.998 3.401 1.00 82.94 88 ILE A C 1
ATOM 696 O O . ILE A 1 88 ? -11.154 4.331 2.715 1.00 82.94 88 ILE A O 1
ATOM 700 N N . VAL A 1 89 ? -12.238 2.773 3.918 1.00 82.12 89 VAL A N 1
ATOM 701 C CA . VAL A 1 89 ? -11.212 1.733 3.740 1.00 82.12 89 VAL A CA 1
ATOM 702 C C . VAL A 1 89 ? -11.069 1.358 2.264 1.00 82.12 89 VAL A C 1
ATOM 704 O O . VAL A 1 89 ? -9.954 1.319 1.742 1.00 82.12 89 VAL A O 1
ATOM 707 N N . VAL A 1 90 ? -12.189 1.138 1.570 1.00 83.50 90 VAL A N 1
ATOM 708 C CA . VAL A 1 90 ? -12.195 0.781 0.144 1.00 83.50 90 VAL A CA 1
ATOM 709 C C . VAL A 1 90 ? -11.624 1.913 -0.706 1.00 83.50 90 VAL A C 1
ATOM 711 O O . VAL A 1 90 ? -10.789 1.663 -1.575 1.00 83.50 90 VAL A O 1
ATOM 714 N N . VAL A 1 91 ? -12.031 3.158 -0.456 1.00 85.56 91 VAL A N 1
ATOM 715 C CA . VAL A 1 91 ? -11.546 4.323 -1.205 1.00 85.56 91 VAL A CA 1
ATOM 716 C C . VAL A 1 91 ? -10.053 4.520 -0.968 1.00 85.56 91 VAL A C 1
ATOM 718 O O . VAL A 1 91 ? -9.304 4.652 -1.931 1.00 85.56 91 VAL A O 1
ATOM 721 N N . THR A 1 92 ? -9.588 4.453 0.281 1.00 81.88 92 THR A N 1
ATOM 722 C CA . THR A 1 92 ? -8.168 4.666 0.608 1.00 81.88 92 THR A CA 1
ATOM 723 C C . THR A 1 92 ? -7.284 3.591 -0.032 1.00 81.88 92 THR A C 1
ATOM 725 O O . THR A 1 92 ? -6.249 3.912 -0.616 1.00 81.88 92 THR A O 1
ATOM 728 N N . GLY A 1 93 ? -7.715 2.324 -0.005 1.00 80.56 93 GLY A N 1
ATOM 729 C CA . GLY A 1 93 ? -6.999 1.224 -0.656 1.00 80.56 93 GLY A CA 1
ATOM 730 C C . GLY A 1 93 ? -6.936 1.358 -2.181 1.00 80.56 93 GLY A C 1
ATOM 731 O O . GLY A 1 93 ? -5.878 1.144 -2.781 1.00 80.56 93 GLY A O 1
ATOM 732 N N . ASN A 1 94 ? -8.044 1.755 -2.816 1.00 84.50 94 ASN A N 1
ATOM 733 C CA . ASN A 1 94 ? -8.086 1.971 -4.264 1.00 84.50 94 ASN A CA 1
ATOM 734 C C . ASN A 1 94 ? -7.238 3.171 -4.690 1.00 84.50 94 ASN A C 1
ATOM 736 O O . ASN A 1 94 ? -6.487 3.056 -5.654 1.00 84.50 94 ASN A O 1
ATOM 740 N N . VAL A 1 95 ? -7.305 4.287 -3.958 1.00 84.88 95 VAL A N 1
ATOM 741 C CA . VAL A 1 95 ? -6.497 5.482 -4.238 1.00 84.88 95 VAL A CA 1
ATOM 742 C C . VAL A 1 95 ? -5.010 5.159 -4.110 1.00 84.88 95 VAL A C 1
ATOM 744 O O . VAL A 1 95 ? -4.262 5.417 -5.046 1.00 84.88 95 VAL A O 1
ATOM 747 N N . ALA A 1 96 ? -4.578 4.512 -3.022 1.00 79.44 96 ALA A N 1
ATOM 748 C CA . ALA A 1 96 ? -3.176 4.119 -2.853 1.00 79.44 96 ALA A CA 1
ATOM 749 C C . ALA A 1 96 ? -2.692 3.194 -3.987 1.00 79.44 96 ALA A C 1
ATOM 751 O O . ALA A 1 96 ? -1.620 3.403 -4.558 1.00 79.44 96 ALA A O 1
ATOM 752 N N . SER A 1 97 ? -3.510 2.205 -4.364 1.00 80.44 97 SER A N 1
ATOM 753 C CA . SER A 1 97 ? -3.193 1.269 -5.450 1.00 80.44 97 SER A CA 1
ATOM 754 C C . SER A 1 97 ? -3.142 1.949 -6.821 1.00 80.44 97 SER A C 1
ATOM 756 O O . SER A 1 97 ? -2.287 1.620 -7.644 1.00 80.44 97 SER A O 1
ATOM 758 N N . ALA A 1 98 ? -4.052 2.889 -7.085 1.00 82.25 98 ALA A N 1
ATOM 759 C CA . ALA A 1 98 ? -4.073 3.660 -8.320 1.00 82.25 98 ALA A CA 1
ATOM 760 C C . ALA A 1 98 ? -2.843 4.569 -8.418 1.00 82.25 98 ALA A C 1
ATOM 762 O O . ALA A 1 98 ? -2.177 4.569 -9.450 1.00 82.25 98 ALA A O 1
ATOM 763 N N . THR A 1 99 ? -2.483 5.264 -7.336 1.00 81.38 99 THR A N 1
ATOM 764 C CA . THR A 1 99 ? -1.291 6.122 -7.284 1.00 81.38 99 THR A CA 1
ATOM 765 C C . THR A 1 99 ? -0.011 5.328 -7.546 1.00 81.38 99 THR A C 1
ATOM 767 O O . THR A 1 99 ? 0.811 5.751 -8.353 1.00 81.38 99 THR A O 1
ATOM 770 N N . LEU A 1 100 ? 0.140 4.129 -6.967 1.00 77.12 100 LEU A N 1
ATOM 771 C CA . LEU A 1 100 ? 1.294 3.262 -7.254 1.00 77.12 100 LEU A CA 1
ATOM 772 C C . LEU A 1 100 ? 1.397 2.885 -8.739 1.00 77.12 100 LEU A C 1
ATOM 774 O O . LEU A 1 100 ? 2.481 2.945 -9.318 1.00 77.12 100 LEU A O 1
ATOM 778 N N . LYS A 1 101 ? 0.275 2.522 -9.371 1.00 78.50 101 LYS A N 1
ATOM 779 C CA . LYS A 1 101 ? 0.233 2.156 -10.800 1.00 78.50 101 LYS A CA 1
ATOM 780 C C . LYS A 1 101 ? 0.451 3.351 -11.730 1.00 78.50 101 LYS A C 1
ATOM 782 O O . LYS A 1 101 ? 0.983 3.209 -12.828 1.00 78.50 101 LYS A O 1
ATOM 787 N N . MET A 1 102 ? -0.001 4.533 -11.324 1.00 77.19 102 MET A N 1
ATOM 788 C CA . MET A 1 102 ? 0.165 5.739 -12.129 1.00 77.19 102 MET A CA 1
ATOM 789 C C . MET A 1 102 ? 1.588 6.282 -12.041 1.00 77.19 102 MET A C 1
ATOM 791 O O . MET A 1 102 ? 2.118 6.683 -13.076 1.00 77.19 102 MET A O 1
ATOM 795 N N . THR A 1 103 ? 2.210 6.235 -10.862 1.00 73.62 103 THR A N 1
ATOM 796 C CA . THR A 1 103 ? 3.440 6.991 -10.590 1.00 73.62 103 THR A CA 1
ATOM 797 C C . THR A 1 103 ? 4.687 6.121 -10.464 1.00 73.62 103 THR A C 1
ATOM 799 O O . THR A 1 103 ? 5.754 6.574 -10.848 1.00 73.62 103 THR A O 1
ATOM 802 N N . VAL A 1 104 ? 4.579 4.883 -9.966 1.00 75.19 104 VAL A N 1
ATOM 803 C CA . VAL A 1 104 ? 5.762 4.084 -9.586 1.00 75.19 104 VAL A CA 1
ATOM 804 C C . VAL A 1 104 ? 6.020 2.934 -10.554 1.00 75.19 104 VAL A C 1
ATOM 806 O O . VAL A 1 104 ? 7.156 2.717 -10.963 1.00 75.19 104 VAL A O 1
ATOM 809 N N . VAL A 1 105 ? 4.988 2.186 -10.954 1.00 80.75 105 VAL A N 1
ATOM 810 C CA . VAL A 1 105 ? 5.159 0.966 -11.764 1.00 80.75 105 VAL A CA 1
ATOM 811 C C . VAL A 1 105 ? 4.102 0.822 -12.846 1.00 80.75 105 VAL A C 1
ATOM 813 O O . VAL A 1 105 ? 2.920 1.055 -12.613 1.00 80.75 105 VAL A O 1
ATOM 816 N N . GLN A 1 106 ? 4.516 0.352 -14.021 1.00 82.88 106 GLN A N 1
ATOM 817 C CA . GLN A 1 106 ? 3.622 0.012 -15.124 1.00 82.88 106 GLN A CA 1
ATOM 818 C C . GLN A 1 106 ? 3.891 -1.407 -15.615 1.00 82.88 106 GLN A C 1
ATOM 820 O O . GLN A 1 106 ? 5.037 -1.817 -15.770 1.00 82.88 106 GLN A O 1
ATOM 825 N N . ALA A 1 107 ? 2.822 -2.167 -15.846 1.00 84.00 107 ALA A N 1
ATOM 826 C CA . ALA A 1 107 ? 2.915 -3.500 -16.422 1.00 84.00 107 ALA A CA 1
ATOM 827 C C . ALA A 1 107 ? 2.696 -3.429 -17.937 1.00 84.00 107 ALA A C 1
ATOM 829 O O . ALA A 1 107 ? 1.719 -2.834 -18.394 1.00 84.00 107 ALA A O 1
ATOM 830 N N . TYR A 1 108 ? 3.573 -4.075 -18.699 1.00 84.50 108 TYR A N 1
ATOM 831 C CA . TYR A 1 108 ? 3.456 -4.228 -20.145 1.00 84.50 108 TYR A CA 1
ATOM 832 C C . TYR A 1 108 ? 3.443 -5.708 -20.522 1.00 84.50 108 TYR A C 1
ATOM 834 O O . TYR A 1 108 ? 4.012 -6.559 -19.835 1.00 84.50 108 TYR A O 1
ATOM 842 N N . ARG A 1 109 ? 2.780 -6.022 -21.635 1.00 86.44 109 ARG A N 1
ATOM 843 C CA . ARG A 1 109 ? 2.798 -7.355 -22.240 1.00 86.44 109 ARG A CA 1
ATOM 844 C C . ARG A 1 109 ? 3.596 -7.295 -23.532 1.00 86.44 109 ARG A C 1
ATOM 846 O O . ARG A 1 109 ? 3.296 -6.464 -24.386 1.00 86.44 109 ARG A O 1
ATOM 853 N N . MET A 1 110 ? 4.563 -8.192 -23.688 1.00 86.19 110 MET A N 1
ATOM 854 C CA . MET A 1 110 ? 5.352 -8.267 -24.912 1.00 86.19 110 MET A CA 1
ATOM 855 C C . MET A 1 110 ? 4.546 -8.908 -26.039 1.00 86.19 110 MET A C 1
ATOM 857 O O . MET A 1 110 ? 4.084 -10.047 -25.936 1.00 86.19 110 MET A O 1
ATOM 861 N N . LEU A 1 111 ? 4.365 -8.144 -27.118 1.00 83.69 111 LEU A N 1
ATOM 862 C CA . LEU A 1 111 ? 3.630 -8.561 -28.316 1.00 83.69 111 LEU A CA 1
ATOM 863 C C . LEU A 1 111 ? 4.556 -8.880 -29.500 1.00 83.69 111 LEU A C 1
ATOM 865 O O . LEU A 1 111 ? 4.136 -9.563 -30.429 1.00 83.69 111 LEU A O 1
ATOM 869 N N . ALA A 1 112 ? 5.808 -8.415 -29.470 1.00 81.50 112 ALA A N 1
ATOM 870 C CA . ALA A 1 112 ? 6.768 -8.544 -30.564 1.00 81.50 112 ALA A CA 1
ATOM 871 C C . ALA A 1 112 ? 7.989 -9.386 -30.161 1.00 81.50 112 ALA A C 1
ATOM 873 O O . ALA A 1 112 ? 8.354 -9.449 -28.991 1.00 81.50 112 ALA A O 1
ATOM 874 N N . LYS A 1 113 ? 8.645 -10.010 -31.149 1.00 82.81 113 LYS A N 1
ATOM 875 C CA . LYS A 1 113 ? 9.848 -10.849 -30.961 1.00 82.81 113 LYS A CA 1
ATOM 876 C C . LYS A 1 113 ? 11.171 -10.063 -30.979 1.00 82.81 113 LYS A C 1
ATOM 878 O O . LYS A 1 113 ? 12.232 -10.671 -31.045 1.00 82.81 113 LYS A O 1
ATOM 883 N N . SER A 1 114 ? 11.133 -8.732 -30.942 1.00 80.38 114 SER A N 1
ATOM 884 C CA . SER A 1 114 ? 12.318 -7.877 -31.120 1.00 80.38 114 SER A CA 1
ATOM 885 C C . SER A 1 114 ? 13.350 -7.971 -29.990 1.00 80.38 114 SER A C 1
ATOM 887 O O . SER A 1 114 ? 14.500 -7.612 -30.208 1.00 80.38 114 SER A O 1
ATOM 889 N N . MET A 1 115 ? 12.959 -8.454 -28.806 1.00 81.75 115 MET A N 1
ATOM 890 C CA . MET A 1 115 ? 13.838 -8.629 -27.639 1.00 81.75 115 MET A CA 1
ATOM 891 C C . MET A 1 115 ? 14.118 -10.105 -27.303 1.00 81.75 115 MET A C 1
ATOM 893 O O . MET A 1 115 ? 14.578 -10.418 -26.205 1.00 81.75 115 MET A O 1
ATOM 897 N N . ALA A 1 116 ? 13.857 -11.026 -28.237 1.00 82.94 116 ALA A N 1
ATOM 898 C CA . ALA A 1 116 ? 14.228 -12.428 -28.068 1.00 82.94 116 ALA A CA 1
ATOM 899 C C . ALA A 1 116 ? 15.766 -12.593 -28.121 1.00 82.94 116 ALA A C 1
ATOM 901 O O . ALA A 1 116 ? 16.410 -11.930 -28.935 1.00 82.94 116 ALA A O 1
ATOM 902 N N . PRO A 1 117 ? 16.371 -13.477 -27.300 1.00 83.25 117 PRO A N 1
ATOM 903 C CA . PRO A 1 117 ? 15.733 -14.473 -26.432 1.00 83.25 117 PRO A CA 1
ATOM 904 C C . PRO A 1 117 ? 15.381 -13.974 -25.021 1.00 83.25 117 PRO A C 1
ATOM 906 O O . PRO A 1 117 ? 14.748 -14.711 -24.274 1.00 83.25 117 PRO A O 1
ATOM 909 N N . THR A 1 118 ? 15.788 -12.762 -24.641 1.00 84.38 118 THR A N 1
ATOM 910 C CA . THR A 1 118 ? 15.636 -12.251 -23.269 1.00 84.38 118 THR A CA 1
ATOM 911 C C . THR A 1 118 ? 14.177 -12.023 -22.876 1.00 84.38 118 THR A C 1
ATOM 913 O O . THR A 1 118 ? 13.810 -12.300 -21.739 1.00 84.38 118 THR A O 1
ATOM 916 N N . LEU A 1 119 ? 13.348 -11.532 -23.801 1.00 83.12 119 LEU A N 1
ATOM 917 C CA . LEU A 1 119 ? 11.909 -11.350 -23.608 1.00 83.12 119 LEU A CA 1
ATOM 918 C C . LEU A 1 119 ? 11.148 -11.971 -24.782 1.00 83.12 119 LEU A C 1
ATOM 920 O O . LEU A 1 119 ? 11.358 -11.605 -25.943 1.00 83.12 119 LEU A O 1
ATOM 924 N N . ALA A 1 120 ? 10.262 -12.916 -24.477 1.00 87.38 120 ALA A N 1
ATOM 925 C CA . ALA A 1 120 ? 9.465 -13.644 -25.450 1.00 87.38 120 ALA A CA 1
ATOM 926 C C . ALA A 1 120 ? 8.052 -13.058 -25.594 1.00 87.38 120 ALA A C 1
ATOM 928 O O . ALA A 1 120 ? 7.533 -12.326 -24.747 1.00 87.38 120 ALA A O 1
ATOM 929 N N . VAL A 1 121 ? 7.393 -13.396 -26.704 1.00 88.00 121 VAL A N 1
ATOM 930 C CA . VAL A 1 121 ? 5.996 -13.007 -26.930 1.00 88.00 121 VAL A CA 1
ATOM 931 C C . VAL A 1 121 ? 5.110 -13.702 -25.904 1.00 88.00 121 VAL A C 1
ATOM 933 O O . VAL A 1 121 ? 5.132 -14.922 -25.782 1.00 88.00 121 VAL A O 1
ATOM 936 N N . GLY A 1 122 ? 4.287 -12.918 -25.214 1.00 85.62 122 GLY A N 1
ATOM 937 C CA . GLY A 1 122 ? 3.430 -13.401 -24.135 1.00 85.62 122 GLY A CA 1
ATOM 938 C C . GLY A 1 122 ? 3.942 -13.060 -22.738 1.00 85.62 122 GLY A C 1
ATOM 939 O O . GLY A 1 122 ? 3.119 -13.034 -21.818 1.00 85.62 122 GLY A O 1
ATOM 940 N N . ASP A 1 123 ? 5.222 -12.706 -22.595 1.00 87.38 123 ASP A N 1
ATOM 941 C CA . ASP A 1 123 ? 5.799 -12.316 -21.310 1.00 87.38 123 ASP A CA 1
ATOM 942 C C . ASP A 1 123 ? 5.153 -11.036 -20.767 1.00 87.38 123 ASP A C 1
ATOM 944 O O . ASP A 1 123 ? 4.755 -10.126 -21.509 1.00 87.38 123 ASP A O 1
ATOM 948 N N . ARG A 1 124 ? 5.038 -10.976 -19.437 1.00 87.38 124 ARG A N 1
ATOM 949 C CA . ARG A 1 124 ? 4.542 -9.815 -18.692 1.00 87.38 124 ARG A CA 1
ATOM 950 C C . ARG A 1 124 ? 5.705 -9.199 -17.935 1.00 87.38 124 ARG A C 1
ATOM 952 O O . ARG A 1 124 ? 6.257 -9.827 -17.039 1.00 87.38 124 ARG A O 1
ATOM 959 N N . VAL A 1 125 ? 6.042 -7.969 -18.286 1.00 85.88 125 VAL A N 1
ATOM 960 C CA . VAL A 1 125 ? 7.123 -7.204 -17.667 1.00 85.88 125 VAL A CA 1
ATOM 961 C C . VAL A 1 125 ? 6.548 -6.077 -16.831 1.00 85.88 125 VAL A C 1
ATOM 963 O O . VAL A 1 125 ? 5.512 -5.498 -17.161 1.00 85.88 125 VAL A O 1
ATOM 966 N N . LEU A 1 126 ? 7.226 -5.777 -15.730 1.00 83.94 126 LEU A N 1
ATOM 967 C CA . LEU A 1 126 ? 6.862 -4.709 -14.815 1.00 83.94 126 LEU A CA 1
ATOM 968 C C . LEU A 1 126 ? 8.012 -3.707 -14.800 1.00 83.94 126 LEU A C 1
ATOM 970 O O . LEU A 1 126 ? 9.130 -4.047 -14.429 1.00 83.94 126 LEU A O 1
ATOM 974 N N . THR A 1 127 ? 7.745 -2.495 -15.266 1.00 81.94 127 THR A N 1
ATOM 975 C CA . THR A 1 127 ? 8.744 -1.436 -15.415 1.00 81.94 127 THR A CA 1
ATOM 976 C C . THR A 1 127 ? 8.520 -0.377 -14.350 1.00 81.94 127 THR A C 1
ATOM 978 O O . THR A 1 127 ? 7.382 0.068 -14.164 1.00 81.94 127 THR A O 1
ATOM 981 N N . ALA A 1 128 ? 9.586 0.057 -13.684 1.00 79.25 128 ALA A N 1
ATOM 982 C CA . ALA A 1 128 ? 9.533 1.234 -12.828 1.00 79.25 128 ALA A CA 1
ATOM 983 C C . ALA A 1 128 ? 9.443 2.494 -13.700 1.00 79.25 128 ALA A C 1
ATOM 985 O O . ALA A 1 128 ? 10.201 2.643 -14.658 1.00 79.25 128 ALA A O 1
ATOM 986 N N . LYS A 1 129 ? 8.505 3.388 -13.385 1.00 77.19 129 LYS A N 1
ATOM 987 C CA . LYS A 1 129 ? 8.478 4.729 -13.970 1.00 77.19 129 LYS A CA 1
ATOM 988 C C . LYS A 1 129 ? 9.502 5.570 -13.222 1.00 77.19 129 LYS A C 1
ATOM 990 O O . LYS A 1 129 ? 9.486 5.609 -11.997 1.00 77.19 129 LYS A O 1
ATOM 995 N N . CYS A 1 130 ? 10.400 6.212 -13.951 1.00 69.56 130 CYS A N 1
ATOM 996 C CA . CYS A 1 130 ? 11.441 7.045 -13.375 1.00 69.56 130 CYS A CA 1
ATOM 997 C C . CYS A 1 130 ? 11.595 8.278 -14.263 1.00 69.56 130 CYS A C 1
ATOM 999 O O . CYS A 1 130 ? 11.792 8.141 -15.469 1.00 69.56 130 CYS A O 1
ATOM 1001 N N . ASP A 1 131 ? 11.438 9.459 -13.669 1.00 65.25 131 ASP A N 1
ATOM 1002 C CA . ASP A 1 131 ? 11.612 10.748 -14.333 1.00 65.25 131 ASP A CA 1
ATOM 1003 C C . ASP A 1 131 ? 12.127 11.774 -13.303 1.00 65.25 131 ASP A C 1
ATOM 1005 O O . ASP A 1 131 ? 11.402 12.063 -12.344 1.00 65.25 131 ASP A O 1
ATOM 1009 N N . PRO A 1 132 ? 13.364 12.294 -13.426 1.00 62.41 132 PRO A N 1
ATOM 1010 C CA . PRO A 1 132 ? 14.386 11.952 -14.419 1.00 62.41 132 PRO A CA 1
ATOM 1011 C C . PRO A 1 132 ? 15.062 10.600 -14.121 1.00 62.41 132 PRO A C 1
ATOM 1013 O O . PRO A 1 132 ? 15.399 10.293 -12.978 1.00 62.41 132 PRO A O 1
ATOM 1016 N N . CYS A 1 133 ? 15.289 9.798 -15.163 1.00 69.31 133 CYS A N 1
ATOM 1017 C CA . CYS A 1 133 ? 16.014 8.527 -15.096 1.00 69.31 133 CYS A CA 1
ATOM 1018 C C . CYS A 1 133 ? 17.388 8.665 -15.758 1.00 69.31 133 CYS A C 1
ATOM 1020 O O . CYS A 1 133 ? 17.483 9.244 -16.838 1.00 69.31 133 CYS A O 1
ATOM 1022 N N . ASP A 1 134 ? 18.426 8.092 -15.143 1.00 79.12 134 ASP A N 1
ATOM 1023 C CA . ASP A 1 134 ? 19.748 7.908 -15.754 1.00 79.12 134 ASP A CA 1
ATOM 1024 C C . ASP A 1 134 ? 19.936 6.421 -16.123 1.00 79.12 134 ASP A C 1
ATOM 1026 O O . ASP A 1 134 ? 20.480 5.649 -15.322 1.00 79.12 134 ASP A O 1
ATOM 1030 N N . PRO A 1 135 ? 19.388 5.966 -17.270 1.00 80.12 135 PRO A N 1
ATOM 1031 C CA . PRO A 1 135 ? 19.453 4.566 -17.670 1.00 80.12 135 PRO A CA 1
ATOM 1032 C C . PRO A 1 135 ? 20.900 4.163 -17.955 1.00 80.12 135 PRO A C 1
ATOM 1034 O O . PRO A 1 135 ? 21.617 4.819 -18.714 1.00 80.12 135 PRO A O 1
ATOM 1037 N N . LYS A 1 136 ? 21.334 3.042 -17.380 1.00 86.12 136 LYS A N 1
ATOM 1038 C CA . LYS A 1 136 ? 22.699 2.543 -17.539 1.00 86.12 136 LYS A CA 1
ATOM 1039 C C . LYS A 1 136 ? 22.798 1.598 -18.725 1.00 86.12 136 LYS A C 1
ATOM 1041 O O . LYS A 1 136 ? 21.834 0.978 -19.173 1.00 86.12 136 LYS A O 1
ATOM 1046 N N . ARG A 1 137 ? 24.017 1.457 -19.249 1.00 83.75 137 ARG A N 1
ATOM 1047 C CA . ARG A 1 137 ? 24.294 0.522 -20.343 1.00 83.75 137 ARG A CA 1
ATOM 1048 C C . ARG A 1 137 ? 23.956 -0.906 -19.893 1.00 83.75 137 ARG A C 1
ATOM 1050 O O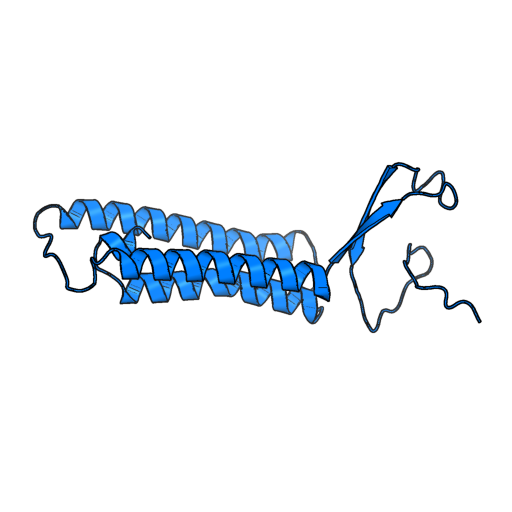 . ARG A 1 137 ? 24.600 -1.424 -18.987 1.00 83.75 137 ARG A O 1
ATOM 1057 N N . GLY A 1 138 ? 22.983 -1.524 -20.561 1.00 84.31 138 GLY A N 1
ATOM 1058 C CA . GLY A 1 138 ? 22.457 -2.853 -20.226 1.00 84.31 138 GLY A CA 1
ATOM 1059 C C . GLY A 1 138 ? 21.011 -2.845 -19.719 1.00 84.31 138 GLY A C 1
ATOM 1060 O O . GLY A 1 138 ? 20.397 -3.909 -19.678 1.00 84.31 138 GLY A O 1
ATOM 1061 N N . ASP A 1 139 ? 20.453 -1.675 -19.398 1.00 85.75 139 ASP A N 1
ATOM 1062 C CA . ASP A 1 139 ? 19.067 -1.554 -18.947 1.00 85.75 139 ASP A CA 1
ATOM 1063 C C . ASP A 1 139 ? 18.069 -1.712 -20.107 1.00 85.75 139 ASP A C 1
ATOM 1065 O O . ASP A 1 139 ? 18.300 -1.271 -21.238 1.00 85.75 139 ASP A O 1
ATOM 1069 N N . VAL A 1 140 ? 16.924 -2.334 -19.812 1.00 83.94 140 VAL A N 1
ATOM 1070 C CA . VAL A 1 140 ? 15.794 -2.464 -20.741 1.00 83.94 140 VAL A CA 1
ATOM 1071 C C . VAL A 1 140 ? 14.785 -1.359 -20.442 1.00 83.94 140 VAL A C 1
ATOM 1073 O O . VAL A 1 140 ? 14.063 -1.419 -19.448 1.00 83.94 140 VAL A O 1
ATOM 1076 N N . SER A 1 141 ? 14.718 -0.365 -21.326 1.00 84.69 141 SER A N 1
ATOM 1077 C CA . SER A 1 141 ? 13.861 0.815 -21.161 1.00 84.69 141 SER A CA 1
ATOM 1078 C C . SER A 1 141 ? 12.669 0.801 -22.118 1.00 84.69 141 SER A C 1
ATOM 1080 O O . SER A 1 141 ? 12.783 0.396 -23.275 1.00 84.69 141 SER A O 1
ATOM 1082 N N . CYS A 1 142 ? 11.520 1.297 -21.653 1.00 82.75 142 CYS A N 1
ATOM 1083 C CA . CYS A 1 142 ? 10.348 1.551 -22.491 1.00 82.75 142 CYS A CA 1
ATOM 1084 C C . CYS A 1 142 ? 10.236 3.050 -22.790 1.00 82.75 142 CYS A C 1
ATOM 1086 O O . CYS A 1 142 ? 10.236 3.860 -21.868 1.00 82.75 142 CYS A O 1
ATOM 1088 N N . PHE A 1 143 ? 10.102 3.412 -24.066 1.00 83.69 143 PHE A N 1
ATOM 1089 C CA . PHE A 1 143 ? 9.957 4.797 -24.517 1.00 83.69 143 PHE A CA 1
ATOM 1090 C C . PHE A 1 143 ? 8.898 4.905 -25.618 1.00 83.69 143 PHE A C 1
ATOM 1092 O O . PHE A 1 143 ? 8.650 3.953 -26.360 1.00 83.69 143 PHE A O 1
ATOM 1099 N N . TYR A 1 144 ? 8.270 6.075 -25.723 1.00 83.25 144 TYR A N 1
ATOM 1100 C CA . TYR A 1 144 ? 7.340 6.377 -26.807 1.00 83.25 144 TYR A CA 1
ATOM 1101 C C . TYR A 1 144 ? 8.119 6.881 -28.025 1.00 83.25 144 TYR 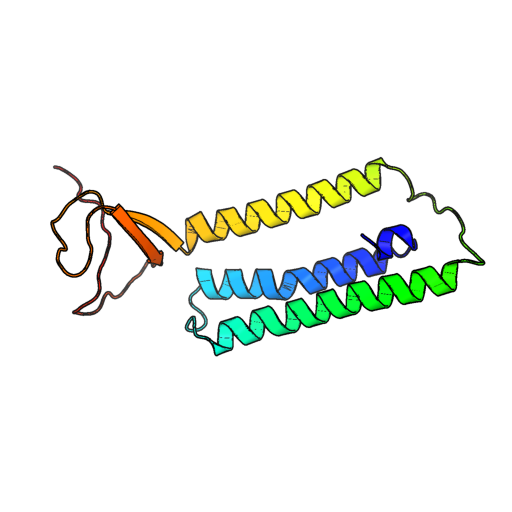A C 1
ATOM 1103 O O . TYR A 1 144 ? 8.858 7.856 -27.934 1.00 83.25 144 TYR A O 1
ATOM 1111 N N . ILE A 1 145 ? 7.944 6.223 -29.173 1.00 81.69 145 ILE A N 1
ATOM 1112 C CA . ILE A 1 145 ? 8.437 6.728 -30.458 1.00 81.69 145 ILE A CA 1
ATOM 1113 C C . ILE A 1 145 ? 7.378 7.681 -31.003 1.00 81.69 145 ILE A C 1
ATOM 1115 O O . ILE A 1 145 ? 6.282 7.256 -31.375 1.00 81.69 145 ILE A O 1
ATOM 1119 N N . GLN A 1 146 ? 7.701 8.968 -31.050 1.00 77.06 146 GLN A N 1
ATOM 1120 C CA . GLN A 1 146 ? 6.853 9.969 -31.680 1.00 77.06 146 GLN A CA 1
ATOM 1121 C C . GLN A 1 146 ? 7.083 9.890 -33.194 1.00 77.06 146 GLN A C 1
ATOM 1123 O O . GLN A 1 146 ? 8.181 10.171 -33.671 1.00 77.06 146 GLN A O 1
ATOM 1128 N N . LYS A 1 147 ? 6.081 9.427 -33.952 1.00 68.38 147 LYS A N 1
ATOM 1129 C CA . LYS A 1 147 ? 6.138 9.488 -35.418 1.00 68.38 147 LYS A CA 1
ATOM 1130 C C . LYS A 1 147 ? 6.019 10.955 -35.835 1.00 68.38 147 LYS A C 1
ATOM 1132 O O . LYS A 1 147 ? 5.017 11.585 -35.499 1.00 68.38 147 LYS A O 1
ATOM 1137 N N . MET A 1 148 ? 7.058 11.465 -36.496 1.00 53.78 148 MET A N 1
ATOM 1138 C CA . MET A 1 148 ? 7.020 12.721 -37.254 1.00 53.78 148 MET A CA 1
ATOM 1139 C C . MET A 1 148 ? 6.148 12.566 -38.497 1.00 53.78 148 MET A C 1
ATOM 1141 O O . MET A 1 148 ? 6.144 11.447 -39.066 1.00 53.78 148 MET A O 1
#

pLDDT: mean 78.28, std 8.57, range [52.47, 88.94]

Radius of gyration: 22.33 Å; chains: 1; bounding box: 50×27×68 Å

Foldseek 3Di:
DLCVVLVNVVVVVVLVVVLCVLLVVVLCCQQVVPDDPDPVNVCVSVVVNVVSVVVVVVCSVVSVVVCPVPDDDDPCPDVVNVVVVVCVVVVVVVVSVVSCCVRFKDKDADCDCPPPPVDDHGDIDIDTDDVVDDDDPPDDDDDDDDDD

Sequence (148 aa):
MGQIYNGQLKKAALLYGLSLLPVIAGLLIGILGLLPVNMWTIAALVIPSLLIYGYIIFEAGTTARRLKDSYQTNFYNKWYFYLLCIVIVVVTGNVASATLKMTVVQAYRMLAKSMAPTLAVGDRVLTAKCDPCDPKRGDVSCFYIQKM

Secondary structure (DSSP, 8-state):
-HHHHTT-HHHHHHHHHHHHHHHHHHHHHHHH--S---HHHHHHHHHHHHHHHHHHHHHHHHHHHHGGG-----TT-SHHHHHHHHHHHHHHHHHHHHHHHHHTEEEEE--SSTTTTTS-TT-EEEEE--SS--PPTT----------